Protein AF-A0A9E0LUE5-F1 (afdb_monomer_lite)

Sequence (65 aa):
MKQLIVIVLVLAGLYFMFDHTDPLPLNHEAIGLGVNHMAHSLFGIILLVVAGFVWWKSRKEKKQV

Secondary structure (DSSP, 8-state):
-HHHHHHHHHHHHHHHHS---TTSTT-TTTTT-TT-HHHHHHHHHHHHHHHHHHHHHHHHHHH--

Radius of gyration: 14.67 Å; chains: 1; bounding box: 33×15×41 Å

Structure (mmCIF, N/CA/C/O backbone):
data_AF-A0A9E0LUE5-F1
#
_entry.id   AF-A0A9E0LUE5-F1
#
loop_
_atom_site.group_PDB
_atom_site.id
_atom_site.type_symbol
_atom_site.label_atom_id
_atom_site.label_alt_id
_atom_site.label_comp_id
_atom_site.label_asym_id
_atom_site.label_entity_id
_atom_site.label_seq_id
_atom_site.pdbx_PDB_ins_code
_atom_site.Cartn_x
_atom_site.Cartn_y
_atom_site.Cartn_z
_atom_site.occupancy
_atom_site.B_iso_or_equiv
_atom_site.auth_seq_id
_atom_site.auth_comp_id
_atom_site.auth_asym_id
_atom_site.auth_atom_id
_atom_site.pdbx_PDB_model_num
ATOM 1 N N . MET A 1 1 ? -18.115 -3.702 6.825 1.00 70.94 1 MET A N 1
ATOM 2 C CA . MET A 1 1 ? -17.545 -2.697 5.895 1.00 70.94 1 MET A CA 1
ATOM 3 C C . MET A 1 1 ? -16.149 -2.211 6.308 1.00 70.94 1 MET A C 1
ATOM 5 O O . MET A 1 1 ? -15.227 -2.417 5.537 1.00 70.94 1 MET A O 1
ATOM 9 N N . LYS A 1 2 ? -15.931 -1.671 7.524 1.00 81.94 2 LYS A N 1
ATOM 10 C CA . LYS A 1 2 ? -14.599 -1.185 7.976 1.00 81.94 2 LYS A CA 1
ATOM 11 C C . LYS A 1 2 ? -13.476 -2.240 7.919 1.00 81.94 2 LYS A C 1
ATOM 13 O O . LYS A 1 2 ? -12.372 -1.925 7.505 1.00 81.94 2 LYS A O 1
ATOM 18 N N . GLN A 1 3 ? -13.769 -3.497 8.267 1.00 87.62 3 GLN A N 1
ATOM 19 C CA . GLN A 1 3 ? -12.796 -4.599 8.161 1.00 87.62 3 GLN A CA 1
ATOM 20 C C . GLN A 1 3 ? -12.428 -4.936 6.710 1.00 87.62 3 GLN A C 1
ATOM 22 O O . GLN A 1 3 ? -11.260 -5.160 6.426 1.00 87.62 3 GLN A O 1
ATOM 27 N N . LEU A 1 4 ? -13.403 -4.914 5.796 1.00 90.75 4 LEU A N 1
ATOM 28 C CA . LEU A 1 4 ? -13.173 -5.118 4.362 1.00 90.75 4 LEU A CA 1
ATOM 29 C C . LEU A 1 4 ? -12.247 -4.039 3.792 1.00 90.75 4 LEU A C 1
ATOM 31 O O . LEU A 1 4 ? -11.312 -4.366 3.077 1.00 90.75 4 LEU A O 1
ATOM 35 N N . ILE A 1 5 ? -12.451 -2.775 4.179 1.00 90.94 5 ILE A N 1
ATOM 36 C CA . ILE A 1 5 ? -11.574 -1.664 3.779 1.00 90.94 5 ILE A CA 1
ATOM 37 C C . ILE A 1 5 ? -10.140 -1.907 4.259 1.00 90.94 5 ILE A C 1
ATOM 39 O O . ILE A 1 5 ? -9.208 -1.783 3.475 1.00 90.94 5 ILE A O 1
ATOM 43 N N . VAL A 1 6 ? -9.955 -2.300 5.524 1.00 91.50 6 VAL A N 1
ATOM 44 C CA . VAL A 1 6 ? -8.620 -2.612 6.063 1.00 91.50 6 VAL A CA 1
ATOM 45 C C . VAL A 1 6 ? -7.969 -3.759 5.290 1.00 91.50 6 VAL A C 1
ATOM 47 O O . VAL A 1 6 ? -6.807 -3.644 4.923 1.00 91.50 6 VAL A O 1
ATOM 50 N N . ILE A 1 7 ? -8.707 -4.834 5.000 1.00 94.06 7 ILE A N 1
ATOM 51 C CA . ILE A 1 7 ? -8.187 -5.980 4.239 1.00 94.06 7 ILE A CA 1
ATOM 52 C C . ILE A 1 7 ? -7.754 -5.548 2.834 1.00 94.06 7 ILE A C 1
ATOM 54 O O . ILE A 1 7 ? -6.642 -5.863 2.425 1.00 94.06 7 ILE A O 1
ATOM 58 N N . VAL A 1 8 ? -8.589 -4.790 2.119 1.00 94.62 8 VAL A N 1
ATOM 59 C CA . VAL A 1 8 ? -8.266 -4.294 0.772 1.00 94.62 8 VAL A CA 1
ATOM 60 C C . VAL A 1 8 ? -7.027 -3.399 0.798 1.00 94.62 8 VAL A C 1
ATOM 62 O O . VAL A 1 8 ? -6.140 -3.577 -0.030 1.00 94.62 8 VAL A O 1
ATOM 65 N N . LEU A 1 9 ? -6.921 -2.485 1.769 1.00 93.81 9 LEU A N 1
ATOM 66 C CA . LEU A 1 9 ? -5.753 -1.611 1.910 1.00 93.81 9 LEU A CA 1
ATOM 67 C C . LEU A 1 9 ? -4.475 -2.392 2.235 1.00 93.81 9 LEU A C 1
ATOM 69 O O . LEU A 1 9 ? -3.417 -2.054 1.716 1.00 93.81 9 LEU A O 1
ATOM 73 N N . VAL A 1 10 ? -4.563 -3.440 3.060 1.00 94.31 10 VAL A N 1
ATOM 74 C CA . VAL A 1 10 ? -3.414 -4.304 3.370 1.00 94.31 10 VAL A CA 1
ATOM 75 C C . VAL A 1 10 ? -2.973 -5.084 2.140 1.00 94.31 10 VAL A C 1
ATOM 77 O O . VAL A 1 10 ? -1.789 -5.080 1.822 1.00 94.31 10 VAL A O 1
ATOM 80 N N . LEU A 1 11 ? -3.904 -5.722 1.429 1.00 94.00 11 LEU A N 1
ATOM 81 C CA . LEU A 1 11 ? -3.580 -6.497 0.231 1.00 94.00 11 LEU A CA 1
ATOM 82 C C . LEU A 1 11 ? -2.993 -5.607 -0.867 1.00 94.00 11 LEU A C 1
ATOM 84 O O . LEU A 1 11 ? -1.977 -5.967 -1.450 1.00 94.00 11 LEU A O 1
ATOM 88 N N . ALA A 1 12 ? -3.574 -4.428 -1.095 1.00 90.44 12 ALA A N 1
ATOM 89 C CA . ALA A 1 12 ? -3.033 -3.453 -2.034 1.00 90.44 12 ALA A CA 1
ATOM 90 C C . ALA A 1 12 ? -1.662 -2.929 -1.576 1.00 90.44 12 ALA A C 1
ATOM 92 O O . ALA A 1 12 ? -0.731 -2.878 -2.368 1.00 90.44 12 ALA A O 1
ATOM 93 N N . GLY A 1 13 ? -1.498 -2.590 -0.296 1.00 90.88 13 GLY A N 1
ATOM 94 C CA . GLY A 1 13 ? -0.220 -2.118 0.237 1.00 90.88 13 GLY A CA 1
ATOM 95 C C . GLY A 1 13 ? 0.901 -3.143 0.069 1.00 90.88 13 GLY A C 1
ATOM 96 O O . GLY A 1 13 ? 1.980 -2.796 -0.399 1.00 90.88 13 GLY A O 1
ATOM 97 N N . LEU A 1 14 ? 0.620 -4.412 0.374 1.00 90.94 14 LEU A N 1
ATOM 98 C CA . LEU A 1 14 ? 1.553 -5.517 0.152 1.00 90.94 14 LEU A CA 1
ATOM 99 C C . LEU A 1 14 ? 1.842 -5.724 -1.334 1.00 90.94 14 LEU A C 1
ATOM 101 O O . LEU A 1 14 ? 3.001 -5.869 -1.700 1.00 90.94 14 LEU A O 1
ATOM 105 N N . TYR A 1 15 ? 0.818 -5.683 -2.187 1.00 87.94 15 TYR A N 1
ATOM 106 C CA . TYR A 1 15 ? 0.974 -5.804 -3.635 1.00 87.94 15 TYR A CA 1
ATOM 107 C C . TYR A 1 15 ? 1.965 -4.778 -4.198 1.00 87.94 15 TYR A C 1
ATOM 109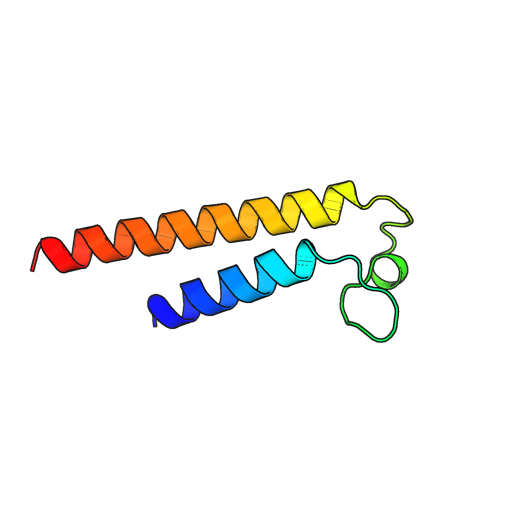 O O . TYR A 1 15 ? 2.869 -5.140 -4.938 1.00 87.94 15 TYR A O 1
ATOM 117 N N . PHE A 1 16 ? 1.858 -3.518 -3.769 1.00 84.75 16 PHE A N 1
ATOM 118 C CA . PHE A 1 16 ? 2.783 -2.455 -4.169 1.00 84.75 16 PHE A CA 1
ATOM 119 C C . PHE A 1 16 ? 4.190 -2.588 -3.560 1.00 84.75 16 PHE A C 1
ATOM 121 O O . PHE A 1 16 ? 5.117 -1.963 -4.061 1.00 84.75 16 PHE A O 1
ATOM 128 N N . MET A 1 17 ? 4.377 -3.371 -2.494 1.00 83.25 17 MET A N 1
ATOM 129 C CA . MET A 1 17 ? 5.711 -3.647 -1.945 1.00 83.25 17 MET A CA 1
ATOM 130 C C . MET A 1 17 ? 6.444 -4.770 -2.682 1.00 83.25 17 MET A C 1
ATOM 132 O O . MET A 1 17 ? 7.670 -4.831 -2.608 1.00 83.25 17 MET A O 1
ATOM 136 N N . PHE A 1 18 ? 5.720 -5.667 -3.351 1.00 81.25 18 PHE A N 1
ATOM 137 C CA . PHE A 1 18 ? 6.337 -6.732 -4.128 1.00 81.25 18 PHE A CA 1
ATOM 138 C C . PHE A 1 18 ? 6.711 -6.224 -5.514 1.00 81.25 18 PHE A C 1
ATOM 140 O O . PHE A 1 18 ? 5.903 -5.606 -6.205 1.00 81.25 18 PHE A O 1
ATOM 147 N N . ASP A 1 19 ? 7.945 -6.507 -5.923 1.00 74.38 19 ASP A N 1
ATOM 148 C CA . ASP A 1 19 ? 8.369 -6.265 -7.294 1.00 74.38 19 ASP A CA 1
ATOM 149 C C . ASP A 1 19 ? 7.601 -7.214 -8.218 1.00 74.38 19 ASP A C 1
ATOM 151 O O . ASP A 1 19 ? 7.543 -8.427 -7.988 1.00 74.38 19 ASP A O 1
ATOM 155 N N . HIS A 1 20 ? 6.940 -6.643 -9.213 1.00 74.81 20 HIS A N 1
ATOM 156 C CA . HIS A 1 20 ? 6.085 -7.373 -10.131 1.00 74.81 20 HIS A CA 1
ATOM 157 C C . HIS A 1 20 ? 6.220 -6.792 -11.531 1.00 74.81 20 HIS A C 1
ATOM 159 O O . HIS A 1 20 ? 6.187 -5.577 -11.738 1.00 74.81 20 HIS A O 1
ATOM 165 N N . THR A 1 21 ? 6.359 -7.696 -12.492 1.00 70.56 21 THR A N 1
ATOM 166 C CA . THR A 1 21 ? 6.453 -7.424 -13.925 1.00 70.56 21 THR A CA 1
ATOM 167 C C . THR A 1 21 ? 5.239 -8.018 -14.638 1.00 70.56 21 THR A C 1
ATOM 169 O O . THR A 1 21 ? 4.345 -8.593 -14.002 1.00 70.56 21 THR A O 1
ATOM 172 N N . ASP A 1 22 ? 5.160 -7.859 -15.958 1.00 72.12 22 ASP A N 1
ATOM 173 C CA . ASP A 1 22 ? 4.106 -8.496 -16.747 1.00 72.12 22 ASP A CA 1
ATOM 174 C C . ASP A 1 22 ? 3.999 -10.005 -16.441 1.00 72.12 22 ASP A C 1
ATOM 176 O O . ASP A 1 22 ? 5.021 -10.689 -16.321 1.00 72.12 22 ASP A O 1
ATOM 180 N N . PRO A 1 23 ? 2.775 -10.555 -16.293 1.00 78.00 23 PRO A N 1
ATOM 181 C CA . PRO A 1 23 ? 1.468 -9.990 -16.665 1.00 78.00 23 PRO A CA 1
ATOM 182 C C . PRO A 1 23 ? 0.683 -9.341 -15.503 1.00 78.00 23 PRO A C 1
ATOM 184 O O . PRO A 1 23 ? -0.544 -9.223 -15.573 1.00 78.00 23 PRO A O 1
ATOM 187 N N . LEU A 1 24 ? 1.334 -8.985 -14.391 1.00 77.12 24 LEU A N 1
ATOM 188 C CA . LEU A 1 24 ? 0.639 -8.453 -13.215 1.00 77.12 24 LEU A CA 1
ATOM 189 C C . LEU A 1 24 ? 0.220 -6.980 -13.433 1.00 77.12 24 LEU A C 1
ATOM 191 O O . LEU A 1 24 ? 1.024 -6.185 -13.917 1.00 77.12 24 LEU A O 1
ATOM 195 N N . PRO A 1 25 ? -1.025 -6.577 -13.106 1.00 76.75 25 PRO A N 1
ATOM 196 C CA . PRO A 1 25 ? -1.524 -5.221 -13.371 1.00 76.75 25 PRO A CA 1
ATOM 197 C C . PRO A 1 25 ? -0.769 -4.149 -12.569 1.00 76.75 25 PRO A C 1
ATOM 199 O O . PRO A 1 25 ? -0.326 -4.409 -11.461 1.00 76.75 25 PRO A O 1
ATOM 202 N N . LEU A 1 26 ? -0.671 -2.911 -13.070 1.00 74.88 26 LEU A N 1
ATOM 203 C CA . LEU A 1 26 ? 0.055 -1.817 -12.384 1.00 74.88 26 LEU A CA 1
ATOM 204 C C . LEU A 1 26 ? 1.554 -2.112 -12.128 1.00 74.88 26 LEU A C 1
ATOM 206 O O . LEU A 1 26 ? 2.162 -1.529 -11.226 1.00 74.88 26 LEU A O 1
ATOM 210 N N . ASN A 1 27 ? 2.156 -2.977 -12.947 1.00 74.12 27 ASN A N 1
ATOM 211 C CA . ASN A 1 27 ? 3.592 -3.232 -12.927 1.00 74.12 27 ASN A CA 1
ATOM 212 C C . ASN A 1 27 ? 4.411 -2.006 -13.376 1.00 74.12 27 ASN A C 1
ATOM 214 O O . ASN A 1 27 ? 3.906 -1.089 -14.025 1.00 74.12 27 ASN A O 1
ATOM 218 N N . HIS A 1 28 ? 5.700 -2.002 -13.041 1.00 69.31 28 HIS A N 1
ATOM 219 C CA . HIS A 1 28 ? 6.621 -0.887 -13.283 1.00 69.31 28 HIS A CA 1
ATOM 220 C C . HIS A 1 28 ? 6.739 -0.456 -14.760 1.00 69.31 28 HIS A C 1
ATOM 222 O O . HIS A 1 28 ? 6.968 0.727 -15.038 1.00 69.31 28 HIS A O 1
ATOM 228 N N . GLU A 1 29 ? 6.540 -1.390 -15.694 1.00 69.31 29 GLU A N 1
ATOM 229 C CA . GLU A 1 29 ? 6.621 -1.165 -17.142 1.00 69.31 29 GLU A CA 1
ATOM 230 C C . GLU A 1 29 ? 5.341 -0.501 -17.676 1.00 69.31 29 GLU A C 1
ATOM 232 O O . GLU A 1 29 ? 5.407 0.469 -18.432 1.00 69.31 29 GLU A O 1
ATOM 237 N N . ALA A 1 30 ? 4.173 -0.949 -17.210 1.00 67.56 30 ALA A N 1
ATOM 238 C CA . ALA A 1 30 ? 2.863 -0.497 -17.673 1.00 67.56 30 ALA A CA 1
ATOM 239 C C . ALA A 1 30 ? 2.502 0.932 -17.236 1.00 67.56 30 ALA A C 1
ATOM 241 O O . ALA A 1 30 ? 1.815 1.647 -17.964 1.00 67.56 30 ALA A O 1
ATOM 242 N N . ILE A 1 31 ? 2.953 1.370 -16.057 1.00 65.25 31 ILE A N 1
ATOM 243 C CA . ILE A 1 31 ? 2.715 2.736 -15.545 1.00 65.25 31 ILE A CA 1
ATOM 244 C C . ILE A 1 31 ? 3.875 3.701 -15.830 1.00 65.25 31 ILE A C 1
ATOM 246 O O . ILE A 1 31 ? 3.879 4.825 -15.329 1.00 65.25 31 ILE A O 1
ATOM 250 N N . GLY A 1 32 ? 4.842 3.298 -16.664 1.00 61.44 32 GLY A N 1
ATOM 251 C CA . GLY A 1 32 ? 5.930 4.167 -17.125 1.00 61.44 32 GLY A CA 1
ATOM 252 C C . GLY A 1 32 ? 6.861 4.646 -16.008 1.00 61.44 32 GLY A C 1
ATOM 253 O O . GLY A 1 32 ? 7.543 5.657 -16.164 1.00 61.44 32 GLY A O 1
ATOM 254 N N . LEU A 1 33 ? 6.888 3.937 -14.875 1.00 62.69 33 LEU A N 1
ATOM 255 C CA . LEU A 1 33 ? 7.717 4.279 -13.716 1.00 62.69 33 LEU A CA 1
ATOM 256 C C . LEU A 1 33 ? 9.171 3.798 -13.875 1.00 62.69 33 LEU A C 1
ATOM 258 O O . LEU A 1 33 ? 10.032 4.181 -13.080 1.00 62.69 33 LEU A O 1
ATOM 262 N N . GLY A 1 34 ? 9.467 3.013 -14.919 1.00 66.12 34 GLY A N 1
ATOM 263 C CA . GLY A 1 34 ? 10.807 2.495 -15.200 1.00 66.12 34 GLY A CA 1
ATOM 264 C C . GLY A 1 34 ? 11.364 1.689 -14.021 1.00 66.12 34 GLY A C 1
ATOM 265 O O . GLY A 1 34 ? 10.613 1.071 -13.276 1.00 66.12 34 GLY A O 1
ATOM 266 N N . VAL A 1 35 ? 12.680 1.747 -13.795 1.00 65.31 35 VAL A N 1
ATOM 267 C CA . VAL A 1 35 ? 13.371 1.064 -12.673 1.00 65.31 35 VAL A CA 1
ATOM 268 C C . VAL A 1 35 ? 13.127 1.746 -11.311 1.00 65.31 35 VAL A C 1
ATOM 270 O O . VAL A 1 35 ? 13.805 1.464 -10.323 1.00 65.31 35 VAL A O 1
ATOM 273 N N . ASN A 1 36 ? 12.214 2.719 -11.232 1.00 68.19 36 ASN A N 1
ATOM 274 C CA . ASN A 1 36 ? 12.023 3.510 -10.023 1.00 68.19 36 ASN A CA 1
ATOM 275 C C . ASN A 1 36 ? 11.103 2.794 -9.020 1.00 68.19 36 ASN A C 1
ATOM 277 O O . ASN A 1 36 ? 9.958 3.185 -8.790 1.00 68.19 36 ASN A O 1
ATOM 281 N N . HIS A 1 37 ? 11.642 1.759 -8.372 1.00 73.31 37 HIS A N 1
ATOM 282 C CA . HIS A 1 37 ? 10.976 0.969 -7.326 1.00 73.31 37 HIS A CA 1
ATOM 283 C C . HIS A 1 37 ? 10.616 1.782 -6.065 1.00 73.31 37 HIS A C 1
ATOM 285 O O . HIS A 1 37 ? 9.869 1.315 -5.197 1.00 73.31 37 HIS A O 1
ATOM 291 N N . MET A 1 38 ? 11.120 3.017 -5.951 1.00 78.56 38 MET A N 1
ATOM 292 C CA . MET A 1 38 ? 10.843 3.894 -4.816 1.00 78.56 38 MET A CA 1
ATOM 293 C C . MET A 1 38 ? 9.382 4.355 -4.790 1.00 78.56 38 MET A C 1
ATOM 295 O O . MET A 1 38 ? 8.798 4.451 -3.712 1.00 78.56 38 MET A O 1
ATOM 299 N N . ALA A 1 39 ? 8.778 4.610 -5.957 1.00 79.94 39 ALA A N 1
ATOM 300 C CA . ALA A 1 39 ? 7.393 5.070 -6.038 1.00 79.94 39 ALA A CA 1
ATOM 301 C C . ALA A 1 39 ? 6.429 4.009 -5.490 1.00 79.94 39 ALA A C 1
ATOM 303 O O . ALA A 1 39 ? 5.641 4.291 -4.589 1.00 79.94 39 ALA A O 1
ATOM 304 N N . HIS A 1 40 ? 6.546 2.771 -5.969 1.00 79.75 40 HIS A N 1
ATOM 305 C CA . HIS A 1 40 ? 5.746 1.640 -5.498 1.00 79.75 40 HIS A CA 1
ATOM 306 C C . HIS A 1 40 ? 5.919 1.371 -4.008 1.00 79.75 40 HIS A C 1
ATOM 308 O O . HIS A 1 40 ? 4.925 1.285 -3.289 1.00 79.75 40 HIS A O 1
ATOM 314 N N . SER A 1 41 ? 7.164 1.348 -3.527 1.00 83.19 41 SER A N 1
ATOM 315 C CA . SER A 1 41 ? 7.451 1.174 -2.100 1.00 83.19 41 SER A CA 1
ATOM 316 C C . SER A 1 41 ? 6.781 2.260 -1.253 1.00 83.19 41 SER A C 1
ATOM 318 O O . SER A 1 41 ? 6.166 1.961 -0.229 1.00 83.19 41 SER A O 1
ATOM 320 N N . LEU A 1 42 ? 6.836 3.522 -1.695 1.00 88.12 42 LEU A N 1
ATOM 321 C CA . LEU A 1 42 ? 6.197 4.641 -1.005 1.00 88.12 42 LEU A CA 1
ATOM 322 C C . LEU A 1 42 ? 4.668 4.499 -0.982 1.00 88.12 42 LEU A C 1
ATOM 324 O O . LEU A 1 42 ? 4.059 4.653 0.078 1.00 88.12 42 LEU A O 1
ATOM 328 N N . PHE A 1 43 ? 4.045 4.166 -2.116 1.00 87.12 43 PHE A N 1
ATOM 329 C CA . PHE A 1 43 ? 2.599 3.928 -2.183 1.00 87.12 43 PHE A CA 1
ATOM 330 C C . PHE A 1 43 ? 2.170 2.751 -1.299 1.00 87.12 43 PHE A C 1
ATOM 332 O O . PHE A 1 43 ? 1.194 2.873 -0.555 1.00 87.12 43 PHE A O 1
ATOM 339 N 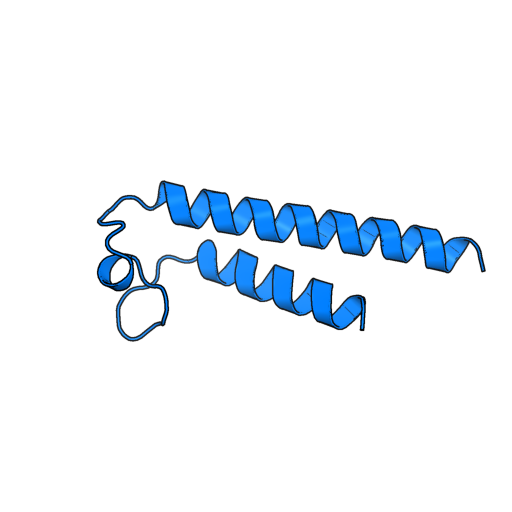N . GLY A 1 44 ? 2.926 1.650 -1.311 1.00 89.88 44 GLY A N 1
ATOM 340 C CA . GLY A 1 44 ? 2.693 0.492 -0.450 1.00 89.88 44 GLY A CA 1
ATOM 341 C C . GLY A 1 44 ? 2.729 0.860 1.035 1.00 89.88 44 GLY A C 1
ATOM 342 O O . GLY A 1 44 ? 1.792 0.556 1.777 1.00 89.88 44 GLY A O 1
ATOM 343 N N . ILE A 1 45 ? 3.752 1.610 1.459 1.00 93.69 45 ILE A N 1
ATOM 344 C CA . ILE A 1 45 ? 3.882 2.100 2.840 1.00 93.69 45 ILE A CA 1
ATOM 345 C C . ILE A 1 45 ? 2.688 2.980 3.228 1.00 93.69 45 ILE A C 1
ATOM 347 O O . ILE A 1 45 ? 2.100 2.771 4.290 1.00 93.69 45 ILE A O 1
ATOM 351 N N . ILE A 1 46 ? 2.293 3.934 2.378 1.00 95.06 46 ILE A N 1
ATOM 352 C CA . ILE A 1 46 ? 1.154 4.824 2.652 1.00 95.06 46 ILE A CA 1
ATOM 353 C C . ILE A 1 46 ? -0.128 4.008 2.857 1.00 95.06 46 ILE A C 1
ATOM 355 O O . ILE A 1 46 ? -0.848 4.234 3.832 1.00 95.06 46 ILE A O 1
ATOM 359 N N . LEU A 1 47 ? -0.399 3.030 1.989 1.00 94.69 47 LEU A N 1
ATOM 360 C CA . LEU A 1 47 ? -1.578 2.167 2.099 1.00 94.69 47 LEU A CA 1
ATOM 361 C C . LEU A 1 47 ? -1.592 1.379 3.415 1.00 94.69 47 LEU A C 1
ATOM 363 O O . LEU A 1 47 ? -2.625 1.336 4.088 1.00 94.69 47 LEU A O 1
ATOM 367 N N . LEU A 1 48 ? -0.452 0.819 3.827 1.00 95.69 48 LEU A N 1
ATOM 368 C CA . LEU A 1 48 ? -0.333 0.084 5.090 1.00 95.69 48 LEU A CA 1
ATOM 369 C C . LEU A 1 48 ? -0.502 0.991 6.316 1.00 95.69 48 LEU A C 1
ATOM 371 O O . LEU A 1 48 ? -1.190 0.614 7.269 1.00 95.69 48 LEU A O 1
ATOM 375 N N . VAL A 1 49 ? 0.058 2.203 6.290 1.00 96.81 49 VAL A N 1
ATOM 376 C CA . VAL A 1 49 ? -0.116 3.196 7.363 1.00 96.81 49 VAL A CA 1
ATOM 377 C C . VAL A 1 49 ? -1.586 3.590 7.499 1.00 96.81 49 VAL A C 1
ATOM 379 O O . VAL A 1 49 ? -2.128 3.586 8.608 1.00 96.81 49 VAL A O 1
ATOM 382 N N . VAL A 1 50 ? -2.265 3.867 6.382 1.00 95.44 50 VAL A N 1
ATOM 383 C CA . VAL A 1 50 ? -3.700 4.185 6.378 1.00 95.44 50 VAL A CA 1
ATOM 384 C C . VAL A 1 50 ? -4.519 2.993 6.874 1.00 95.44 50 VAL A C 1
ATOM 386 O O . VAL A 1 50 ? -5.418 3.180 7.697 1.00 95.44 50 VAL A O 1
ATOM 389 N N . ALA A 1 51 ? -4.192 1.767 6.459 1.00 94.56 51 ALA A N 1
ATOM 390 C CA . ALA A 1 51 ? -4.857 0.560 6.945 1.00 94.56 51 ALA A CA 1
ATOM 391 C C . ALA A 1 51 ? -4.730 0.415 8.470 1.00 94.56 51 ALA A C 1
ATOM 393 O O . ALA A 1 51 ? -5.732 0.206 9.162 1.00 94.56 51 ALA A O 1
ATOM 394 N N . GLY A 1 52 ? -3.516 0.586 9.002 1.00 94.06 52 GLY A N 1
ATOM 395 C CA . GLY A 1 52 ? -3.239 0.553 10.437 1.00 94.06 52 GLY A CA 1
ATOM 396 C C . GLY A 1 52 ? -4.001 1.636 11.201 1.00 94.06 52 GLY A C 1
ATOM 397 O O . GLY A 1 52 ? -4.612 1.353 12.235 1.00 94.06 52 GLY A O 1
ATOM 398 N N . PHE A 1 53 ? -4.048 2.855 10.660 1.00 95.19 53 PHE A N 1
ATOM 399 C CA . PHE A 1 53 ? -4.798 3.966 11.243 1.00 95.19 53 PHE A CA 1
ATOM 400 C C . PHE A 1 53 ? -6.310 3.699 11.279 1.00 95.19 53 PHE A C 1
ATOM 402 O O . PHE A 1 53 ? -6.944 3.846 12.329 1.00 95.19 53 PHE A O 1
ATOM 409 N N . VAL A 1 54 ? -6.894 3.255 10.161 1.00 93.31 54 VAL A N 1
ATOM 410 C CA . VAL A 1 54 ? -8.324 2.916 10.061 1.00 93.31 54 VAL A CA 1
ATOM 411 C C . VAL A 1 54 ? -8.678 1.781 11.022 1.00 93.31 54 VAL A C 1
ATOM 4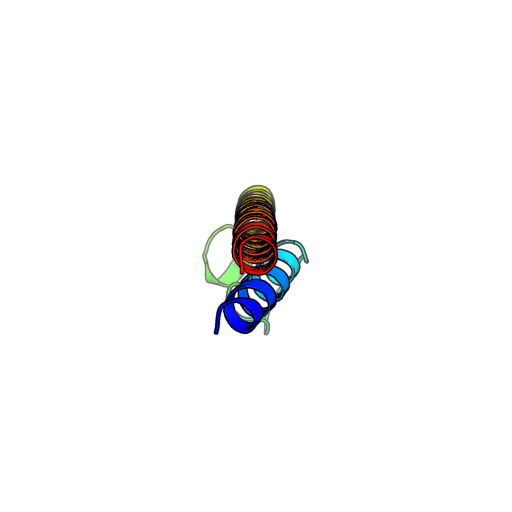13 O O . VAL A 1 54 ? -9.687 1.860 11.730 1.00 93.31 54 VAL A O 1
ATOM 416 N N . TRP A 1 55 ? -7.838 0.747 11.103 1.00 93.94 55 TRP A N 1
ATOM 417 C CA . TRP A 1 55 ? -8.024 -0.360 12.038 1.00 93.94 55 TRP A CA 1
ATOM 418 C C . TRP A 1 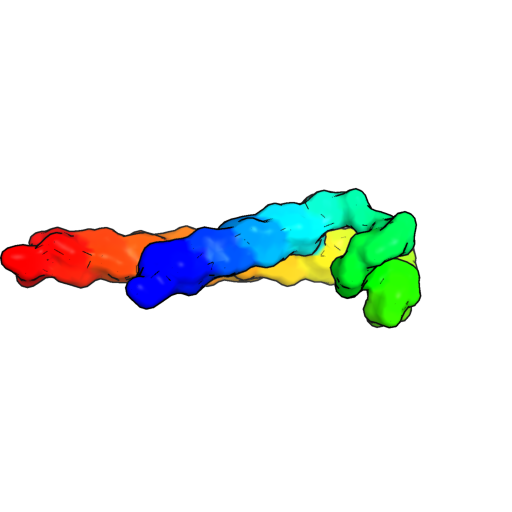55 ? -7.978 0.106 13.497 1.00 93.94 55 TRP A C 1
ATOM 420 O O . TRP A 1 55 ? -8.866 -0.232 14.286 1.00 93.94 55 TRP A O 1
ATOM 430 N N . TRP A 1 56 ? -6.987 0.926 13.855 1.00 93.69 56 TRP A N 1
ATOM 431 C CA . TRP A 1 56 ? -6.839 1.460 15.206 1.00 93.69 56 TRP A CA 1
ATOM 432 C C . TRP A 1 56 ? -8.039 2.309 15.627 1.00 93.69 56 TRP A C 1
ATOM 434 O O . TRP A 1 56 ? -8.608 2.085 16.701 1.00 93.69 56 TRP A O 1
ATOM 444 N N . LYS A 1 57 ? -8.480 3.226 14.759 1.00 92.12 57 LYS A N 1
ATOM 445 C CA . LYS A 1 57 ? -9.676 4.041 14.995 1.00 92.12 57 LYS A CA 1
ATOM 446 C C . LYS A 1 57 ? -10.915 3.161 15.177 1.00 92.12 57 LYS A C 1
ATOM 448 O O . LYS A 1 57 ? -11.648 3.336 16.148 1.00 92.12 57 LYS A O 1
ATOM 453 N N . SER A 1 58 ? -11.094 2.147 14.327 1.00 88.81 58 SER A N 1
ATOM 454 C CA . SER A 1 58 ? -12.221 1.216 14.441 1.00 88.81 58 SER A CA 1
ATOM 455 C C . SER A 1 58 ? -12.208 0.402 15.742 1.00 88.81 58 SER A C 1
ATOM 457 O O . SER A 1 58 ? -13.281 0.046 16.231 1.00 88.81 58 SER A O 1
ATOM 459 N N . ARG A 1 59 ? -11.037 0.091 16.319 1.00 86.88 59 ARG A N 1
ATOM 460 C CA . ARG A 1 59 ? -10.949 -0.591 17.625 1.00 86.88 59 ARG A CA 1
ATOM 461 C C . ARG A 1 59 ? -11.331 0.318 18.788 1.00 86.88 59 ARG A C 1
ATOM 463 O O . ARG A 1 59 ? -11.941 -0.166 19.736 1.00 86.88 59 ARG A O 1
ATOM 470 N N . LYS A 1 60 ? -10.989 1.608 18.724 1.00 82.50 60 LYS A N 1
ATOM 471 C CA . LYS A 1 60 ? -11.400 2.586 19.742 1.00 8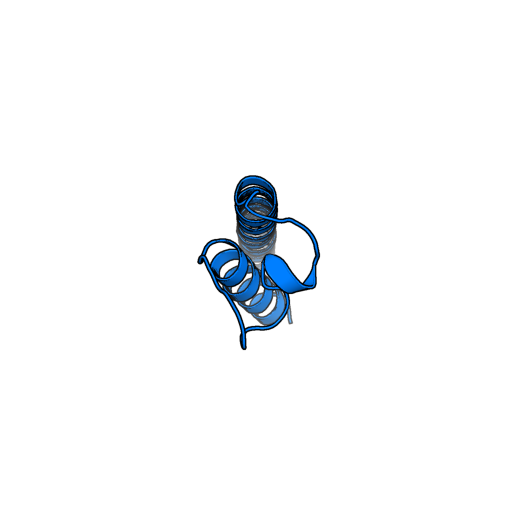2.50 60 LYS A CA 1
ATOM 472 C C . LYS A 1 60 ? -12.913 2.765 19.763 1.00 82.50 60 LYS A C 1
ATOM 474 O O . LYS A 1 60 ? -13.498 2.720 20.834 1.00 82.50 60 LYS A O 1
ATOM 479 N N . GLU A 1 61 ? -13.534 2.875 18.591 1.00 76.62 61 GLU A N 1
ATOM 480 C CA . GLU A 1 61 ? -14.994 2.974 18.465 1.00 76.62 61 GLU A CA 1
ATOM 481 C C . GLU A 1 61 ? -15.702 1.743 19.047 1.00 76.62 61 GLU A C 1
ATOM 483 O O . GLU A 1 61 ? -16.655 1.889 19.800 1.00 76.62 61 GLU A O 1
ATOM 488 N N . LYS A 1 62 ? -15.197 0.529 18.781 1.00 71.81 62 LYS A N 1
ATOM 489 C CA . LYS A 1 62 ? -15.753 -0.705 19.366 1.00 71.81 62 LYS A CA 1
ATOM 490 C C . LYS A 1 62 ? -15.586 -0.824 20.884 1.00 71.81 62 LYS A C 1
ATOM 492 O O . LYS A 1 62 ? -16.304 -1.605 21.482 1.00 71.81 62 LYS A O 1
ATOM 497 N N . LYS A 1 63 ? -14.617 -0.134 21.493 1.00 70.12 63 LYS A N 1
ATOM 498 C CA . LYS A 1 63 ? -14.391 -0.152 22.951 1.00 70.12 63 LYS A CA 1
ATOM 499 C C . LYS A 1 63 ? -15.286 0.829 23.716 1.00 70.12 63 LYS A C 1
ATOM 501 O O . LYS A 1 63 ? -15.287 0.790 24.939 1.00 70.12 63 LYS A O 1
ATOM 506 N N . GLN A 1 64 ? -15.937 1.755 23.016 1.00 59.88 64 GLN A N 1
ATOM 507 C CA . GLN A 1 64 ? -16.759 2.821 23.601 1.00 59.88 64 GLN A CA 1
ATOM 508 C C . GLN A 1 64 ? -18.260 2.482 23.596 1.00 59.88 64 GLN A C 1
ATOM 510 O O . GLN A 1 64 ? -19.063 3.310 24.016 1.00 59.88 64 GLN A O 1
ATOM 515 N N . VAL A 1 65 ? -18.620 1.293 23.106 1.00 51.84 65 VAL A N 1
ATOM 516 C CA . VAL A 1 65 ? -19.973 0.720 23.07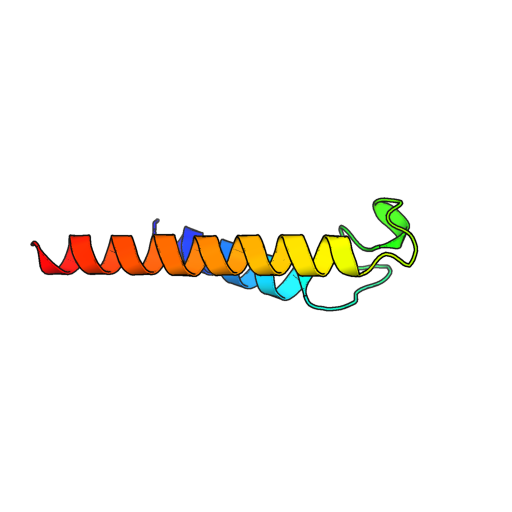2 1.00 51.84 65 VAL A CA 1
ATOM 517 C C . VAL A 1 65 ? -19.964 -0.526 23.942 1.00 51.84 65 VAL A C 1
ATOM 519 O O . VAL A 1 65 ? -20.947 -0.721 24.681 1.00 51.84 65 VAL A O 1
#

pLDDT: mean 82.13, std 11.28, range [51.84, 96.81]

Foldseek 3Di:
DLVVLLVVLLVQLVVLLDQDDPPDPPHCVVVVVPPCSVVSNVSSVVSNVVSVVSVVVVVVVVVVD